Protein AF-A0A354J6B0-F1 (afdb_monomer)

Solvent-accessible surface area (backbone atoms only — not comparable to full-atom values): 2271 Å² total; per-residue (Å²): 133,85,86,82,83,52,71,50,47,67,85,71,73,70,56,70,67,58,32,62,76,67,64,41,45,77,48,77,79,80,86,134

Structure (mmCIF, N/CA/C/O backbone):
data_AF-A0A354J6B0-F1
#
_entry.id   AF-A0A354J6B0-F1
#
loop_
_atom_site.group_PDB
_atom_site.id
_atom_site.type_symbol
_atom_site.label_atom_id
_atom_site.label_alt_id
_atom_site.label_comp_id
_atom_site.label_asym_id
_atom_site.label_entity_id
_atom_site.label_s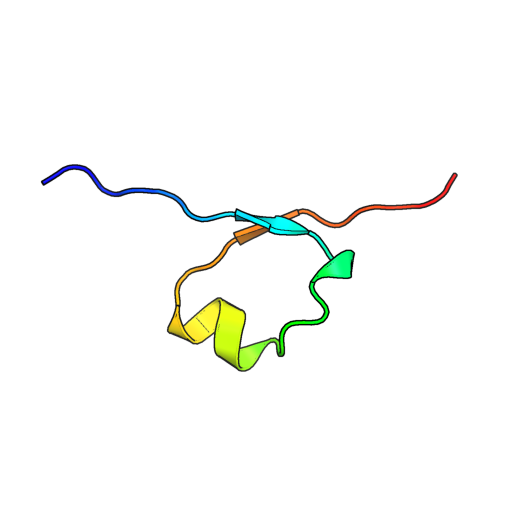eq_id
_atom_site.pdbx_PDB_ins_code
_atom_site.Cartn_x
_atom_site.Cartn_y
_atom_site.Cartn_z
_atom_site.occupancy
_atom_site.B_iso_or_equiv
_atom_site.auth_seq_id
_atom_site.auth_comp_id
_atom_site.auth_asym_id
_atom_site.auth_atom_id
_atom_site.pdbx_PDB_model_num
ATOM 1 N N . MET A 1 1 ? -8.716 -1.341 24.830 1.00 61.81 1 MET A N 1
ATOM 2 C CA . MET A 1 1 ? -8.013 -0.466 23.865 1.00 61.81 1 MET A CA 1
ATOM 3 C C . MET A 1 1 ? -8.767 -0.517 22.549 1.00 61.81 1 MET A C 1
ATOM 5 O O . MET A 1 1 ? -9.119 -1.614 22.130 1.00 61.81 1 MET A O 1
ATOM 9 N N . SER A 1 2 ? -9.080 0.634 21.950 1.00 81.06 2 SER A N 1
ATOM 10 C CA . SER A 1 2 ? -9.756 0.672 20.646 1.00 81.06 2 SER A CA 1
ATOM 11 C C . SER A 1 2 ? -8.815 0.164 19.551 1.00 81.06 2 SER A C 1
ATOM 13 O O . SER A 1 2 ? -7.611 0.413 19.617 1.00 81.06 2 SER A O 1
ATOM 15 N N . LYS A 1 3 ? -9.346 -0.557 18.562 1.00 84.25 3 LYS A N 1
ATOM 16 C CA . LYS A 1 3 ? -8.578 -0.963 17.381 1.00 84.25 3 LYS A CA 1
ATOM 17 C C . LYS A 1 3 ? -8.566 0.210 16.404 1.00 84.25 3 LYS A C 1
ATOM 19 O O . LYS A 1 3 ? -9.606 0.548 15.845 1.00 84.25 3 LYS A O 1
ATOM 24 N N . PHE A 1 4 ? -7.409 0.837 16.224 1.00 90.25 4 PHE A N 1
ATOM 25 C CA . PHE A 1 4 ? -7.228 1.850 15.188 1.00 90.25 4 PHE A CA 1
ATOM 26 C C . PHE A 1 4 ? -7.106 1.174 13.824 1.00 90.25 4 PHE A C 1
ATOM 28 O O . PHE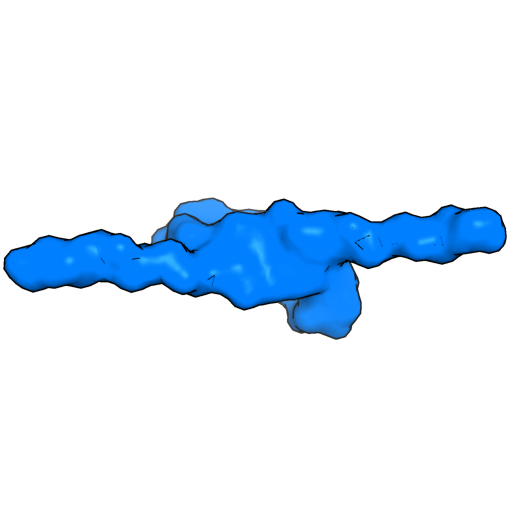 A 1 4 ? -6.484 0.120 13.702 1.00 90.25 4 PHE A O 1
ATOM 35 N N . ILE A 1 5 ? -7.714 1.781 12.810 1.00 92.25 5 ILE A N 1
ATOM 36 C CA . ILE A 1 5 ? -7.597 1.344 11.421 1.00 92.25 5 ILE A CA 1
ATOM 37 C C . ILE A 1 5 ? -6.620 2.297 10.740 1.00 92.25 5 ILE A C 1
ATOM 39 O O . ILE A 1 5 ? -6.839 3.506 10.756 1.00 92.25 5 ILE A O 1
ATOM 43 N N . ILE A 1 6 ? -5.556 1.748 10.157 1.00 94.94 6 ILE A N 1
ATOM 44 C CA . ILE A 1 6 ? -4.579 2.499 9.366 1.00 94.94 6 ILE A CA 1
ATOM 45 C C . ILE A 1 6 ? -4.842 2.191 7.893 1.00 94.94 6 ILE A C 1
ATOM 47 O O . ILE A 1 6 ? -4.916 1.027 7.491 1.00 94.94 6 ILE A O 1
ATOM 51 N N . THR A 1 7 ? -5.005 3.238 7.092 1.00 96.50 7 THR A N 1
ATOM 52 C CA . THR A 1 7 ? -5.252 3.141 5.651 1.00 96.50 7 THR A CA 1
ATOM 53 C C . THR A 1 7 ? -4.277 4.023 4.891 1.00 96.50 7 THR A C 1
ATOM 55 O O . THR A 1 7 ? -3.933 5.098 5.377 1.00 96.50 7 THR A O 1
ATOM 58 N N . THR A 1 8 ? -3.890 3.600 3.693 1.00 96.75 8 THR A N 1
ATOM 59 C CA . THR A 1 8 ? -3.100 4.404 2.751 1.00 96.75 8 THR A CA 1
ATOM 60 C C . THR A 1 8 ? -3.594 4.202 1.320 1.00 96.75 8 THR A C 1
ATOM 62 O O . THR A 1 8 ? -4.481 3.380 1.100 1.00 96.75 8 THR A O 1
ATOM 65 N N . ASP A 1 9 ? -3.032 4.916 0.351 1.00 95.88 9 ASP A N 1
ATOM 66 C CA . ASP A 1 9 ? -3.332 4.771 -1.072 1.00 95.88 9 ASP A CA 1
ATOM 67 C C . ASP A 1 9 ? -2.144 4.241 -1.894 1.00 95.88 9 ASP A C 1
ATOM 69 O O . ASP A 1 9 ? -1.040 4.018 -1.389 1.00 95.88 9 ASP A O 1
ATOM 73 N N . THR A 1 10 ? -2.390 3.992 -3.182 1.00 93.38 10 THR A N 1
ATOM 74 C CA . THR A 1 10 ? -1.407 3.432 -4.122 1.00 93.38 10 THR A CA 1
ATOM 75 C C . THR A 1 10 ? -0.202 4.337 -4.388 1.00 93.38 10 THR A C 1
ATOM 77 O O . THR A 1 10 ? 0.775 3.856 -4.947 1.00 93.38 10 THR A O 1
ATOM 80 N N . THR A 1 11 ? -0.219 5.611 -3.985 1.00 95.12 11 THR A N 1
ATOM 81 C CA . THR A 1 11 ? 0.917 6.535 -4.172 1.00 95.12 11 THR A CA 1
ATOM 82 C C . THR A 1 11 ? 2.016 6.354 -3.129 1.00 95.12 11 THR A C 1
ATOM 84 O O . THR A 1 11 ? 3.133 6.817 -3.337 1.00 95.12 11 THR A O 1
ATOM 87 N N . SER A 1 12 ? 1.732 5.652 -2.026 1.00 94.62 12 SER A N 1
ATOM 88 C CA . SER A 1 12 ? 2.726 5.382 -0.977 1.00 94.62 12 SER A CA 1
ATOM 89 C C . SER A 1 12 ? 3.787 4.348 -1.367 1.00 94.62 12 SER A C 1
ATOM 91 O O . SER A 1 12 ? 4.747 4.184 -0.620 1.00 94.62 12 SER A O 1
ATOM 93 N N . ASP A 1 13 ? 3.593 3.638 -2.486 1.00 93.81 13 ASP A N 1
ATOM 94 C CA . ASP A 1 13 ? 4.532 2.661 -3.066 1.00 93.81 13 ASP A CA 1
ATOM 95 C C . ASP A 1 13 ? 5.089 1.633 -2.056 1.00 93.81 13 ASP A C 1
ATOM 97 O O . ASP A 1 13 ? 6.252 1.232 -2.084 1.00 93.81 13 ASP A O 1
ATOM 101 N N . LEU A 1 14 ? 4.248 1.219 -1.101 1.00 96.06 14 LEU A N 1
ATOM 102 C CA . LEU A 1 14 ? 4.625 0.241 -0.083 1.00 96.06 14 LEU A CA 1
ATOM 103 C C . LEU A 1 14 ? 4.571 -1.185 -0.656 1.00 96.06 14 LEU A C 1
ATOM 105 O O . 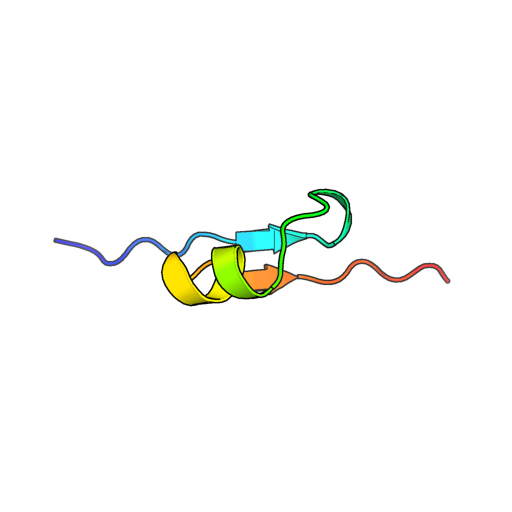LEU A 1 14 ? 3.583 -1.534 -1.311 1.00 96.06 14 LEU A O 1
ATOM 109 N N . PRO A 1 15 ? 5.558 -2.051 -0.346 1.00 96.94 15 PRO A N 1
ATOM 110 C CA . PRO A 1 15 ? 5.509 -3.459 -0.718 1.00 96.94 15 PRO A CA 1
ATOM 111 C C . PRO A 1 15 ? 4.274 -4.158 -0.148 1.00 96.94 15 PRO A C 1
ATOM 113 O O . PRO A 1 15 ? 3.828 -3.869 0.968 1.00 96.94 15 PRO A O 1
ATOM 116 N N . LYS A 1 16 ? 3.7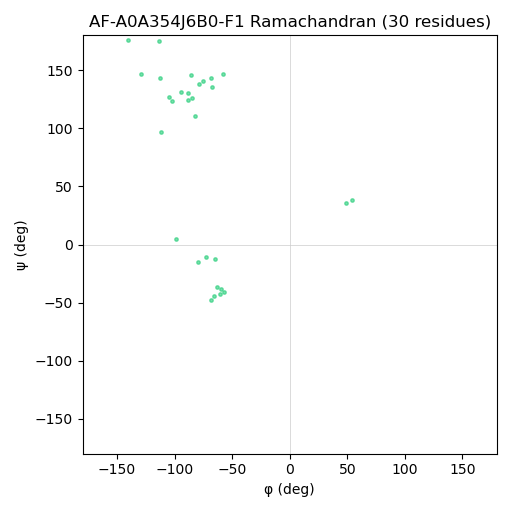51 -5.136 -0.890 1.00 95.38 16 LYS A N 1
ATOM 117 C CA . LYS A 1 16 ? 2.564 -5.901 -0.490 1.00 95.38 16 LYS A CA 1
ATOM 118 C C . LYS A 1 16 ? 2.755 -6.576 0.872 1.00 95.38 16 LYS A C 1
ATOM 120 O O . LY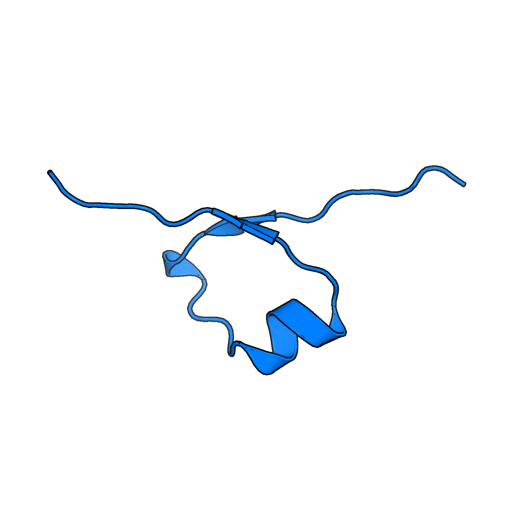S A 1 16 ? 1.857 -6.541 1.708 1.00 95.38 16 LYS A O 1
ATOM 125 N N . GLU A 1 17 ? 3.939 -7.127 1.116 1.00 98.06 17 GLU A N 1
ATOM 126 C CA . GLU A 1 17 ? 4.289 -7.825 2.353 1.00 98.06 17 GLU A CA 1
ATOM 127 C C . GLU A 1 17 ? 4.239 -6.883 3.561 1.00 98.06 17 GLU A C 1
ATOM 129 O O . GLU A 1 17 ? 3.789 -7.277 4.635 1.00 98.06 17 GLU A O 1
ATOM 134 N N . TYR A 1 18 ? 4.646 -5.621 3.382 1.00 97.44 18 TYR A N 1
ATOM 135 C CA . TYR A 1 18 ? 4.598 -4.608 4.435 1.00 97.44 18 TYR A CA 1
ATOM 136 C C . TYR A 1 18 ? 3.150 -4.286 4.824 1.00 97.44 18 TYR A C 1
ATOM 138 O O . TYR A 1 18 ? 2.810 -4.230 6.007 1.00 97.44 18 TYR A O 1
ATOM 146 N N . LE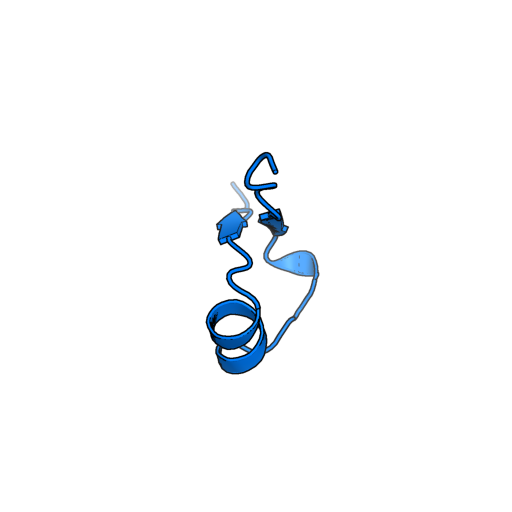U A 1 19 ? 2.271 -4.125 3.830 1.00 96.81 19 LEU A N 1
ATOM 147 C CA . LEU A 1 19 ? 0.848 -3.864 4.061 1.00 96.81 19 LEU A CA 1
ATOM 148 C C . LEU A 1 19 ? 0.186 -5.008 4.844 1.00 96.81 19 LEU A C 1
ATOM 150 O O . LEU A 1 19 ? -0.562 -4.757 5.791 1.00 96.81 19 LEU A O 1
ATOM 154 N N . GLU A 1 20 ? 0.501 -6.255 4.487 1.00 96.50 20 GLU A N 1
ATOM 155 C CA . GLU A 1 20 ? -0.029 -7.456 5.142 1.00 96.50 20 GLU A CA 1
ATOM 156 C C . GLU A 1 20 ? 0.495 -7.612 6.576 1.00 96.50 20 GLU A C 1
ATOM 158 O O . GLU A 1 20 ? -0.297 -7.790 7.503 1.00 96.50 20 GLU A O 1
ATOM 163 N N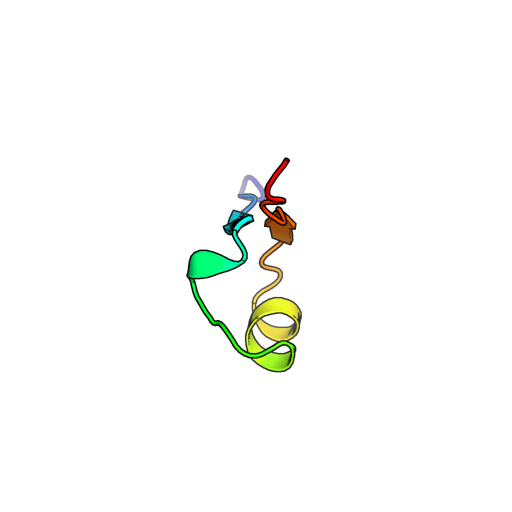 . GLN A 1 21 ? 1.810 -7.478 6.785 1.00 98.00 21 GLN A N 1
ATOM 164 C CA . GLN A 1 21 ? 2.439 -7.585 8.109 1.00 98.00 21 GLN A CA 1
ATOM 165 C C . GLN A 1 21 ? 1.898 -6.542 9.096 1.00 98.00 21 GLN A C 1
ATOM 167 O O . GLN A 1 21 ? 1.687 -6.838 10.275 1.00 98.00 21 GLN A O 1
ATOM 172 N N . HIS A 1 22 ? 1.636 -5.324 8.616 1.00 96.12 22 HIS A N 1
ATOM 173 C CA . HIS A 1 22 ? 1.212 -4.200 9.449 1.00 96.12 22 HIS A CA 1
ATOM 174 C C . HIS A 1 22 ? -0.303 -3.951 9.452 1.00 96.12 22 HIS A C 1
ATOM 176 O O . HIS A 1 22 ? -0.752 -3.000 10.091 1.00 96.12 22 HIS A O 1
ATOM 182 N N . HIS A 1 23 ? -1.100 -4.810 8.805 1.00 95.88 23 HIS A N 1
ATOM 183 C CA . HIS A 1 23 ? -2.560 -4.672 8.707 1.00 95.88 23 HIS A CA 1
ATOM 184 C C . HIS A 1 23 ? -2.999 -3.300 8.159 1.00 95.88 23 HIS A C 1
ATOM 186 O O . HIS A 1 23 ? -3.988 -2.716 8.612 1.00 95.88 23 HIS A O 1
ATOM 192 N N . ILE A 1 24 ? -2.252 -2.778 7.183 1.00 96.75 24 ILE A N 1
ATOM 193 C CA . ILE A 1 24 ? -2.539 -1.498 6.535 1.00 96.75 24 ILE A CA 1
ATOM 194 C C . ILE A 1 24 ? -3.486 -1.752 5.367 1.00 96.75 24 ILE A C 1
ATOM 196 O O . ILE A 1 24 ? -3.198 -2.535 4.462 1.00 96.75 24 ILE A O 1
ATOM 200 N N . LYS A 1 25 ? -4.626 -1.064 5.360 1.00 96.12 25 LYS A N 1
ATOM 201 C CA . LYS A 1 25 ? -5.601 -1.181 4.274 1.00 96.12 25 LYS A CA 1
ATOM 202 C C . LYS A 1 25 ? -5.239 -0.241 3.120 1.00 96.12 25 LYS A C 1
ATOM 204 O O . LYS A 1 25 ? -5.127 0.965 3.327 1.00 96.12 25 LYS A O 1
ATOM 209 N N . LEU A 1 26 ? -5.120 -0.780 1.908 1.00 96.25 26 LEU A N 1
ATOM 210 C CA . LEU A 1 26 ? -4.861 0.001 0.695 1.00 96.25 26 LEU A CA 1
ATOM 211 C C . LEU A 1 26 ? -6.174 0.489 0.057 1.00 96.25 26 LEU A C 1
ATOM 213 O O . LEU A 1 26 ? -7.098 -0.298 -0.156 1.00 96.25 26 LEU A O 1
ATOM 217 N N . LEU A 1 27 ? -6.248 1.779 -0.253 1.00 96.00 27 LEU A N 1
ATOM 218 C CA . LEU A 1 27 ? -7.335 2.447 -0.964 1.00 96.00 27 LEU A CA 1
ATOM 219 C C . LEU A 1 27 ? -6.805 2.891 -2.338 1.00 96.00 27 LEU A C 1
ATOM 221 O O . LEU A 1 27 ? -6.133 3.916 -2.424 1.00 96.00 27 LEU A O 1
ATOM 225 N N . PRO A 1 28 ? -7.029 2.117 -3.412 1.00 92.62 28 PRO A N 1
ATOM 226 C CA . PRO A 1 28 ? -6.442 2.423 -4.709 1.00 92.62 28 PRO A CA 1
ATOM 227 C C . PRO A 1 28 ? -7.029 3.702 -5.306 1.00 92.62 28 PRO A C 1
ATO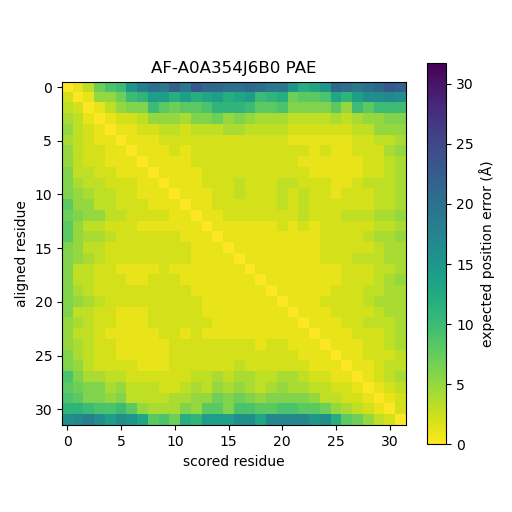M 229 O O . PRO A 1 28 ? -8.245 3.903 -5.301 1.00 92.62 28 PRO A O 1
ATOM 232 N N . LEU A 1 29 ? -6.151 4.544 -5.848 1.00 90.75 29 LEU A N 1
ATOM 233 C CA . LEU A 1 29 ? -6.536 5.687 -6.666 1.00 90.75 29 LEU A CA 1
ATOM 234 C C . LEU A 1 29 ? -6.499 5.269 -8.137 1.00 90.75 29 LEU A C 1
ATOM 236 O O . LEU A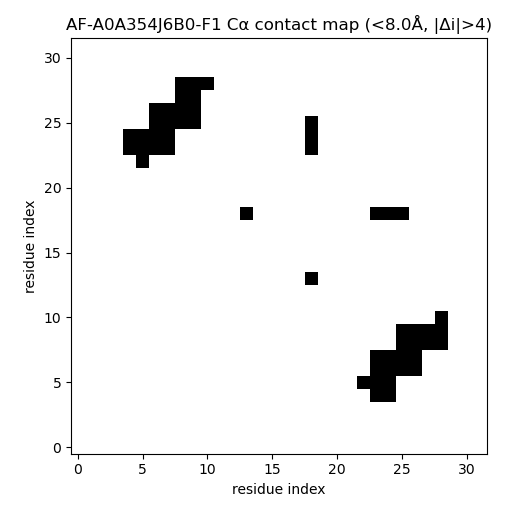 1 29 ? -5.519 4.687 -8.601 1.00 90.75 29 LEU A O 1
ATOM 240 N N . TYR A 1 30 ? -7.571 5.573 -8.862 1.00 88.12 30 TYR A N 1
ATOM 241 C CA . TYR A 1 30 ? -7.695 5.312 -10.294 1.00 88.12 30 TYR A CA 1
ATOM 242 C C . TYR A 1 30 ? -7.739 6.642 -11.049 1.00 88.12 30 TYR A C 1
ATOM 244 O O . TYR A 1 30 ? -8.335 7.608 -10.569 1.00 88.12 30 TYR A O 1
ATOM 252 N N . TYR A 1 31 ? -7.121 6.690 -12.228 1.00 85.56 31 TYR A N 1
ATOM 253 C CA . TYR A 1 31 ? -7.287 7.804 -13.162 1.00 85.56 31 TYR A CA 1
ATOM 254 C C . TYR A 1 31 ? -8.525 7.562 -14.040 1.00 85.56 31 TYR A C 1
ATOM 256 O O . TYR A 1 31 ? -8.832 6.408 -14.348 1.00 85.56 31 TYR A O 1
ATOM 264 N N . ASN A 1 32 ? -9.226 8.643 -14.403 1.00 77.75 32 ASN A N 1
ATOM 265 C CA . ASN A 1 32 ? -10.351 8.620 -15.349 1.00 77.75 32 ASN A CA 1
ATOM 266 C C . ASN A 1 32 ? -9.867 8.508 -16.795 1.00 77.75 32 ASN A C 1
ATOM 268 O O . ASN A 1 32 ? -8.871 9.195 -17.119 1.00 77.75 32 ASN A O 1
#

pLDDT: mean 92.43, std 7.38, range [61.81, 98.06]

Secondary structure (DSSP, 8-state):
------EEEGGG---HHHHHHTTPEEE-----

Nearest PDB structures (foldseek):
  3egl-assembly1_A  TM=8.770E-01  e=5.029E-01  Corynebacterium glutamicum ATCC 13032
  3egl-assembly3_C  TM=8.945E-01  e=6.448E-01  Corynebacterium glutamicum ATCC 13032
  8smk-assembly1_A  TM=5.682E-01  e=9.146E+00  Homo sapiens
  2zr2-assembly1_A  TM=2.902E-01  e=3.383E+00  Pyrococcus horikoshii OT3

Radius of gyration: 11.04 Å; Cα contacts (8 Å, |Δi|>4): 26; chains: 1; bounding box: 16×16×39 Å

Sequence (32 aa):
MSKFIITTDTTSDLPKEYLEQHHIKLLPLYYN

Foldseek 3Di:
DDDDAAEDEPVVVDDPVVCVVVVYHYDYDDDD

Mean predicted aligned error: 3.59 Å